Protein AF-A0A0D2ZZS5-F1 (afdb_monomer_lite)

Organism: NCBI:txid109376

Structure (mmCIF, N/CA/C/O backbone):
data_AF-A0A0D2ZZS5-F1
#
_entry.id   AF-A0A0D2ZZS5-F1
#
loop_
_atom_site.group_PDB
_atom_site.id
_atom_site.type_symbol
_atom_site.label_atom_id
_atom_site.label_alt_id
_atom_site.label_comp_id
_atom_site.label_asym_id
_atom_site.label_entity_id
_atom_site.label_seq_id
_atom_site.pdbx_PDB_ins_code
_atom_site.Cartn_x
_atom_site.Cartn_y
_atom_site.Cartn_z
_atom_site.occupancy
_atom_site.B_iso_or_equiv
_atom_site.auth_seq_id
_atom_site.auth_comp_id
_atom_site.auth_asym_id
_atom_site.auth_atom_id
_atom_site.pdbx_PDB_model_num
ATOM 1 N N . MET A 1 1 ? 4.260 17.270 10.999 1.00 40.38 1 MET A N 1
ATOM 2 C CA . MET A 1 1 ? 4.838 17.142 9.644 1.00 40.38 1 MET A CA 1
ATOM 3 C C . MET A 1 1 ? 4.713 15.679 9.257 1.00 40.38 1 MET A C 1
ATOM 5 O O . MET A 1 1 ? 5.083 14.849 10.075 1.00 40.38 1 MET A O 1
ATOM 9 N N . LEU A 1 2 ? 4.097 15.348 8.118 1.00 49.09 2 LEU A N 1
ATOM 10 C CA . LEU A 1 2 ? 4.066 13.963 7.634 1.00 49.09 2 LEU A CA 1
ATOM 11 C C . LEU A 1 2 ? 5.469 13.638 7.122 1.00 49.09 2 LEU A C 1
ATOM 13 O O . LEU A 1 2 ? 5.956 14.306 6.212 1.00 49.09 2 LEU A O 1
ATOM 17 N N . GLU A 1 3 ? 6.137 12.680 7.750 1.00 61.25 3 GLU A N 1
ATOM 18 C CA . GLU A 1 3 ? 7.450 12.220 7.317 1.00 61.25 3 GLU A CA 1
ATOM 19 C C . GLU A 1 3 ? 7.285 11.435 6.003 1.00 61.25 3 GLU A C 1
ATOM 21 O O . GLU A 1 3 ? 6.815 10.298 5.983 1.00 61.25 3 GLU A O 1
ATOM 26 N N . THR A 1 4 ? 7.600 12.079 4.875 1.00 58.97 4 THR A N 1
ATOM 27 C CA . THR A 1 4 ? 7.358 11.546 3.521 1.00 58.97 4 THR A CA 1
ATOM 28 C C . THR A 1 4 ? 8.312 10.415 3.126 1.00 58.97 4 THR A C 1
ATOM 30 O O . THR A 1 4 ? 8.102 9.773 2.100 1.00 58.97 4 THR A O 1
ATOM 33 N N . SER A 1 5 ? 9.340 10.140 3.933 1.00 65.25 5 SER A N 1
ATOM 34 C CA . SER A 1 5 ? 10.304 9.050 3.736 1.00 65.25 5 SER A CA 1
ATOM 35 C C . SER A 1 5 ? 9.787 7.678 4.171 1.00 65.25 5 SER A C 1
ATOM 37 O O . SER A 1 5 ? 10.343 6.676 3.731 1.00 65.25 5 SER A O 1
ATOM 39 N N . LEU A 1 6 ? 8.739 7.602 5.000 1.00 73.06 6 LEU A N 1
ATOM 40 C CA . LEU A 1 6 ? 8.299 6.333 5.597 1.00 73.06 6 LEU A CA 1
ATOM 41 C C . LEU A 1 6 ? 7.520 5.425 4.636 1.00 73.06 6 LEU A C 1
ATOM 43 O O . LEU A 1 6 ? 7.334 4.250 4.940 1.00 73.06 6 LEU A O 1
ATOM 47 N N . ASN A 1 7 ? 7.046 5.954 3.498 1.00 83.31 7 ASN A N 1
ATOM 48 C CA . ASN A 1 7 ? 6.164 5.242 2.558 1.00 83.31 7 ASN A CA 1
ATOM 49 C C . ASN A 1 7 ? 4.988 4.535 3.262 1.00 83.31 7 ASN A C 1
ATOM 51 O O . ASN A 1 7 ? 4.583 3.435 2.885 1.00 83.31 7 ASN A O 1
ATOM 55 N N . GLU A 1 8 ? 4.459 5.155 4.318 1.00 88.44 8 GLU A N 1
ATOM 56 C CA . GLU A 1 8 ? 3.428 4.559 5.158 1.00 88.44 8 GLU A CA 1
ATOM 57 C C . GLU A 1 8 ? 2.041 4.728 4.527 1.00 88.44 8 GLU A C 1
ATOM 59 O O . GLU A 1 8 ? 1.605 5.842 4.229 1.00 88.44 8 GLU A O 1
ATOM 64 N N . LEU A 1 9 ? 1.326 3.615 4.364 1.00 88.75 9 LEU A N 1
ATOM 65 C CA . LEU A 1 9 ? -0.085 3.603 4.017 1.00 88.75 9 LEU A CA 1
ATOM 66 C C . LEU A 1 9 ? -0.917 3.790 5.281 1.00 88.75 9 LEU A C 1
ATOM 68 O O . LEU A 1 9 ? -0.768 3.050 6.257 1.00 88.75 9 LEU A O 1
ATOM 72 N N . ARG A 1 10 ? -1.845 4.744 5.239 1.00 89.94 10 ARG A N 1
ATOM 73 C CA . ARG A 1 10 ? -2.849 4.932 6.285 1.00 89.94 10 ARG A CA 1
ATOM 74 C C . ARG A 1 10 ? -4.248 4.920 5.697 1.00 89.94 10 ARG A C 1
ATOM 76 O O . ARG A 1 10 ? -4.461 5.408 4.590 1.00 89.94 10 ARG A O 1
ATOM 83 N N . VAL A 1 11 ? -5.195 4.415 6.477 1.00 89.31 11 VAL A N 1
ATOM 84 C CA . VAL A 1 11 ? -6.629 4.530 6.212 1.00 89.31 11 VAL A CA 1
ATOM 85 C C . VAL A 1 11 ? -7.249 5.496 7.212 1.00 89.31 11 VAL A C 1
ATOM 87 O O . VAL A 1 11 ? -6.883 5.503 8.389 1.00 89.31 11 VAL A O 1
ATOM 90 N N . TYR A 1 12 ? -8.164 6.333 6.736 1.00 90.19 12 TYR A N 1
ATOM 91 C CA . TYR A 1 12 ? -8.945 7.223 7.581 1.00 90.19 12 TYR A CA 1
ATOM 92 C C . TYR A 1 12 ? -10.307 6.600 7.870 1.00 90.19 12 TYR A C 1
ATOM 94 O O . TYR A 1 12 ? -11.043 6.249 6.950 1.00 90.19 12 TYR A O 1
ATOM 102 N N . ASP A 1 13 ? -10.629 6.472 9.151 1.00 89.94 13 ASP A N 1
ATOM 103 C CA . ASP A 1 13 ? -11.912 5.980 9.633 1.00 89.94 13 ASP A CA 1
ATOM 104 C C . ASP A 1 13 ? -12.791 7.181 10.001 1.00 89.94 13 ASP A C 1
ATOM 106 O O . ASP A 1 13 ? 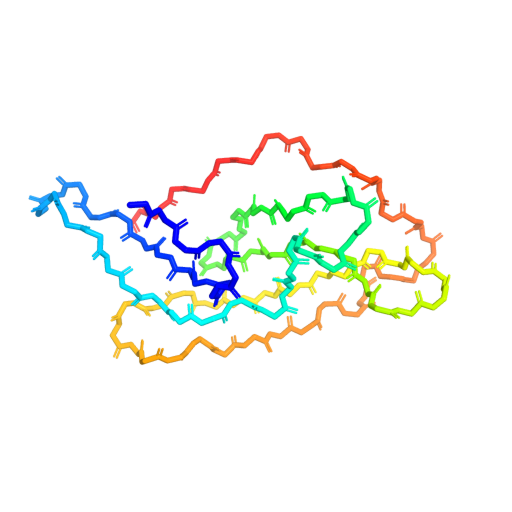-12.560 7.847 11.012 1.00 89.94 13 ASP A O 1
ATOM 110 N N . ILE A 1 14 ? -13.790 7.476 9.162 1.00 90.69 14 ILE A N 1
ATOM 111 C CA . ILE A 1 14 ? -14.666 8.648 9.327 1.00 90.69 14 ILE A CA 1
ATOM 112 C C . ILE A 1 14 ? -15.560 8.555 10.571 1.00 90.69 14 ILE A C 1
ATOM 114 O O . ILE A 1 14 ? -15.921 9.582 11.139 1.00 90.69 14 ILE A O 1
ATOM 118 N N . ASN A 1 15 ? -15.887 7.341 11.022 1.00 92.50 15 ASN A N 1
ATOM 119 C CA . ASN A 1 15 ? -16.773 7.137 12.169 1.00 92.50 15 ASN A CA 1
ATOM 120 C C . ASN A 1 15 ? -16.055 7.442 13.482 1.00 92.50 15 ASN A C 1
ATOM 122 O O . ASN A 1 15 ? -16.664 7.934 14.429 1.00 92.50 15 ASN A O 1
ATOM 126 N N . THR A 1 16 ? -14.756 7.147 13.536 1.00 94.06 16 THR A N 1
ATOM 127 C CA . THR A 1 16 ? -13.926 7.401 14.720 1.00 94.06 16 THR A CA 1
ATOM 128 C C . THR A 1 16 ? -13.059 8.653 14.596 1.00 94.06 16 THR A C 1
ATOM 130 O O . THR A 1 16 ? -12.509 9.101 15.597 1.00 94.06 16 THR A O 1
ATOM 133 N N . ASN A 1 17 ? -12.970 9.253 13.402 1.00 93.38 17 ASN A N 1
ATOM 134 C CA . ASN A 1 17 ? -12.099 10.384 13.070 1.00 93.38 17 ASN A CA 1
ATOM 135 C C . ASN A 1 17 ? -10.610 10.096 13.361 1.00 93.38 17 ASN A C 1
ATOM 137 O O . ASN A 1 17 ? -9.870 10.950 13.852 1.00 93.38 17 ASN A O 1
ATOM 141 N N . ILE A 1 18 ? -10.169 8.866 13.082 1.00 92.50 18 ILE A N 1
ATOM 142 C CA . ILE A 1 18 ? -8.815 8.380 13.383 1.00 92.50 18 ILE A CA 1
ATOM 143 C C . ILE A 1 18 ? -8.136 7.879 12.106 1.00 92.50 18 ILE A C 1
ATOM 145 O O . ILE A 1 18 ? -8.745 7.222 11.264 1.00 92.50 18 ILE A O 1
ATOM 149 N N . TRP A 1 19 ? -6.836 8.153 11.987 1.00 91.06 19 TRP A N 1
ATOM 150 C CA . TRP A 1 19 ? -5.966 7.531 10.992 1.00 91.06 19 TRP A CA 1
ATOM 151 C C . TRP A 1 19 ? -5.344 6.255 11.556 1.00 91.06 19 TRP A C 1
ATOM 153 O O . TRP A 1 19 ? -4.672 6.301 12.586 1.00 91.06 19 TRP A O 1
ATOM 163 N N . LYS A 1 20 ? -5.521 5.132 10.861 1.00 89.50 20 LYS A N 1
ATOM 164 C CA . LYS A 1 20 ? -4.929 3.834 11.207 1.00 89.50 20 LYS A CA 1
ATOM 165 C C . LYS A 1 20 ? -3.817 3.496 10.218 1.00 89.50 20 LYS A C 1
ATOM 167 O O . LYS A 1 20 ? -3.974 3.698 9.013 1.00 89.50 20 LYS A O 1
ATOM 172 N N . LYS A 1 21 ? -2.690 2.999 10.725 1.00 90.69 21 LYS A N 1
ATOM 173 C CA . LYS A 1 21 ? -1.578 2.511 9.901 1.00 90.69 21 LYS A CA 1
ATOM 174 C C . LYS A 1 21 ? -1.958 1.165 9.285 1.00 90.69 21 LYS A C 1
ATOM 176 O O . LYS A 1 21 ? -2.433 0.295 9.999 1.00 90.69 21 LYS A O 1
ATOM 181 N N . LEU A 1 22 ? -1.733 1.016 7.980 1.00 90.06 22 LEU A N 1
ATOM 182 C CA . LEU A 1 22 ? -1.874 -0.252 7.255 1.00 90.06 22 LEU A CA 1
ATOM 183 C C . LEU A 1 22 ? -0.519 -0.903 6.943 1.00 90.06 22 LEU A C 1
ATOM 185 O O . LEU A 1 22 ? -0.479 -2.066 6.568 1.00 90.06 22 LEU A O 1
ATOM 189 N N . GLY A 1 23 ? 0.588 -0.169 7.060 1.00 90.19 23 GLY A N 1
ATOM 190 C CA . GLY A 1 23 ? 1.935 -0.685 6.810 1.00 90.19 23 GLY A CA 1
ATOM 191 C C . GLY A 1 23 ? 2.680 0.148 5.774 1.00 90.19 23 GLY A C 1
ATOM 192 O O . GLY A 1 23 ? 2.354 1.315 5.564 1.00 90.19 23 GLY A O 1
ATOM 193 N N . VAL A 1 24 ? 3.691 -0.440 5.138 1.00 89.75 24 VAL A N 1
ATOM 194 C CA . VAL A 1 24 ? 4.531 0.229 4.131 1.00 89.75 24 VAL A CA 1
ATOM 195 C C . VAL A 1 24 ? 4.114 -0.207 2.725 1.00 89.75 24 VAL A C 1
ATOM 197 O O . VAL A 1 24 ? 3.827 -1.384 2.493 1.00 89.75 24 VAL A O 1
ATOM 200 N N . VAL A 1 25 ? 4.058 0.736 1.780 1.00 89.06 25 VAL A N 1
ATOM 201 C CA . VAL A 1 25 ? 3.804 0.418 0.365 1.00 89.06 25 VAL A CA 1
ATOM 202 C C . VAL A 1 25 ? 5.101 0.046 -0.367 1.00 89.06 25 VAL A C 1
ATOM 204 O O . VAL A 1 25 ? 6.145 0.647 -0.111 1.00 89.06 25 VAL A O 1
ATOM 207 N N . PRO A 1 26 ? 5.059 -0.883 -1.339 1.00 87.69 26 PRO A N 1
ATOM 208 C CA . PRO A 1 26 ? 6.238 -1.351 -2.076 1.00 87.69 26 PRO A CA 1
ATOM 209 C C . PRO A 1 26 ? 6.697 -0.385 -3.186 1.00 87.69 26 PRO A C 1
ATOM 211 O O . PRO A 1 26 ? 7.449 -0.771 -4.077 1.00 87.69 26 PRO A O 1
ATOM 214 N N . VAL A 1 27 ? 6.235 0.869 -3.171 1.00 84.31 27 VAL A N 1
ATOM 215 C CA . VAL A 1 27 ? 6.646 1.918 -4.115 1.00 84.31 27 VAL A CA 1
ATOM 216 C C . VAL A 1 27 ? 6.948 3.197 -3.348 1.00 84.31 27 VAL A C 1
ATOM 218 O O . VAL A 1 27 ? 6.274 3.505 -2.369 1.00 84.31 27 VAL A O 1
ATOM 221 N N . SER A 1 28 ? 7.926 3.980 -3.798 1.00 77.62 28 SER A N 1
ATOM 222 C CA . SER A 1 28 ? 8.288 5.214 -3.106 1.00 77.62 28 SER A CA 1
ATOM 223 C C . SER A 1 28 ? 8.409 6.404 -4.037 1.00 77.62 28 SER A C 1
ATOM 225 O O . SER A 1 28 ? 9.151 6.363 -5.011 1.00 77.62 28 SER A O 1
ATOM 227 N N . ALA A 1 29 ? 7.736 7.497 -3.680 1.00 71.75 29 ALA A N 1
ATOM 228 C CA . ALA A 1 29 ? 7.773 8.751 -4.428 1.00 71.75 29 ALA A CA 1
ATOM 229 C C . ALA A 1 29 ? 9.114 9.507 -4.293 1.00 71.75 29 ALA A C 1
ATOM 231 O O . ALA A 1 29 ? 9.380 10.444 -5.042 1.00 71.75 29 ALA A O 1
ATOM 232 N N . ASN A 1 30 ? 9.967 9.137 -3.328 1.00 68.94 30 ASN A N 1
ATOM 233 C CA . ASN A 1 30 ? 11.249 9.813 -3.092 1.00 68.94 30 ASN A CA 1
ATOM 234 C C . ASN A 1 30 ? 12.363 9.371 -4.062 1.00 68.94 30 ASN A C 1
ATOM 236 O O . ASN A 1 30 ? 13.389 10.036 -4.181 1.00 68.94 30 ASN A O 1
ATOM 240 N N . THR A 1 31 ? 12.162 8.254 -4.757 1.00 65.75 31 THR A N 1
ATOM 241 C CA . THR A 1 31 ? 13.169 7.563 -5.582 1.00 65.75 31 THR A CA 1
ATOM 242 C C . THR A 1 31 ? 12.745 7.468 -7.046 1.00 65.75 31 THR A C 1
ATOM 244 O O . THR A 1 31 ? 13.453 6.907 -7.881 1.00 65.75 31 THR A O 1
ATOM 247 N N . THR A 1 32 ? 11.611 8.074 -7.381 1.00 65.44 32 THR A N 1
ATOM 248 C CA . THR A 1 32 ? 10.937 8.011 -8.680 1.00 65.44 32 THR A CA 1
ATOM 249 C C . THR A 1 32 ? 11.247 9.209 -9.591 1.00 65.44 32 THR A C 1
ATOM 251 O O . THR A 1 32 ? 10.605 9.377 -10.622 1.00 65.44 32 THR A O 1
ATOM 254 N N . PHE A 1 33 ? 12.250 10.044 -9.273 1.00 67.81 33 PHE A N 1
ATOM 255 C CA . PHE A 1 33 ? 12.714 11.165 -10.122 1.00 67.81 33 PHE A CA 1
ATOM 256 C C . PHE A 1 33 ? 11.580 12.077 -10.646 1.00 67.81 33 PHE A C 1
ATOM 258 O O . PHE A 1 33 ? 11.564 12.453 -11.817 1.00 67.81 33 PHE A O 1
ATOM 265 N N . GLY A 1 34 ? 10.610 12.407 -9.791 1.00 65.94 34 GLY A N 1
ATOM 266 C CA . GLY A 1 34 ? 9.469 13.260 -10.148 1.00 65.94 34 GLY A CA 1
ATOM 267 C C . GLY A 1 34 ? 8.221 12.509 -10.623 1.00 65.94 34 GLY A C 1
ATOM 268 O O . GLY A 1 34 ? 7.180 13.136 -10.797 1.00 65.94 34 GLY A O 1
ATOM 269 N N . TRP A 1 35 ? 8.275 11.183 -10.775 1.00 72.06 35 TRP A N 1
ATOM 270 C CA . TRP A 1 35 ? 7.064 10.372 -10.912 1.00 72.06 35 TRP A CA 1
ATOM 271 C C . TRP A 1 35 ? 6.363 10.212 -9.559 1.00 72.06 35 TRP A C 1
ATOM 273 O O . TRP A 1 35 ? 7.001 9.950 -8.542 1.00 72.06 35 TRP A O 1
ATOM 283 N N . GLY A 1 36 ? 5.042 10.373 -9.536 1.00 76.25 36 GLY A N 1
ATOM 284 C CA . GLY A 1 36 ? 4.237 10.188 -8.329 1.00 76.25 36 GLY A CA 1
ATOM 285 C C . GLY A 1 36 ? 3.878 8.724 -8.062 1.00 76.25 36 GLY A C 1
ATOM 286 O O . GLY A 1 36 ? 4.014 7.861 -8.929 1.00 76.25 36 GLY A O 1
ATOM 287 N N . THR A 1 37 ? 3.357 8.471 -6.864 1.00 81.50 37 THR A N 1
ATOM 288 C CA . THR A 1 37 ? 2.631 7.239 -6.534 1.00 81.50 37 THR A CA 1
ATOM 289 C C . THR A 1 37 ? 1.141 7.483 -6.724 1.00 81.50 37 THR A C 1
ATOM 291 O O . THR A 1 37 ? 0.629 8.529 -6.323 1.00 81.50 37 THR A O 1
ATOM 294 N N . ALA A 1 38 ? 0.432 6.514 -7.295 1.00 84.81 38 ALA A N 1
ATOM 295 C CA . ALA A 1 38 ? -1.010 6.587 -7.473 1.00 84.81 38 ALA A CA 1
ATOM 296 C C . ALA A 1 38 ? -1.720 5.373 -6.866 1.00 84.81 38 ALA A C 1
ATOM 298 O O . ALA A 1 38 ? -1.192 4.261 -6.845 1.00 84.81 38 ALA A O 1
ATOM 299 N N . PHE A 1 39 ? -2.945 5.608 -6.398 1.00 87.19 39 PHE A N 1
ATOM 300 C CA . PHE A 1 39 ? -3.809 4.610 -5.774 1.00 87.19 39 PHE A CA 1
ATOM 301 C C . PHE A 1 39 ? -5.097 4.453 -6.581 1.00 87.19 39 PHE A C 1
ATOM 303 O O . PHE A 1 39 ? -5.649 5.443 -7.070 1.00 87.19 39 PHE A O 1
ATOM 310 N N . LYS A 1 40 ? -5.597 3.221 -6.699 1.00 86.44 40 LYS A N 1
ATOM 311 C CA . LYS A 1 40 ? -6.884 2.923 -7.343 1.00 86.44 40 LYS A CA 1
ATOM 312 C C . LYS A 1 40 ? -7.562 1.730 -6.675 1.00 86.44 40 LYS A C 1
ATOM 314 O O . LYS A 1 40 ? -6.896 0.759 -6.341 1.00 86.44 40 LYS A O 1
ATOM 319 N N . SER A 1 41 ? -8.883 1.768 -6.524 1.00 87.56 41 SER A N 1
ATOM 320 C CA . SER A 1 41 ? -9.659 0.616 -6.055 1.00 87.56 41 SER A CA 1
ATOM 321 C C . SER A 1 41 ? -10.004 -0.346 -7.201 1.00 87.56 41 SER A C 1
ATOM 323 O O . SER A 1 41 ? -10.216 0.052 -8.357 1.00 87.56 41 SER A O 1
ATOM 325 N N . MET A 1 42 ? -10.055 -1.635 -6.871 1.00 86.06 42 MET A N 1
ATOM 326 C CA . MET A 1 42 ? -10.515 -2.715 -7.741 1.00 86.06 42 MET 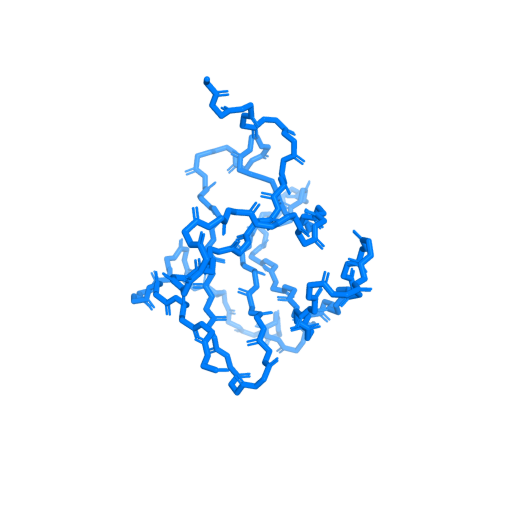A CA 1
ATOM 327 C C . MET A 1 42 ? -11.223 -3.771 -6.885 1.00 86.06 42 MET A C 1
ATOM 329 O O . MET A 1 42 ? -10.587 -4.682 -6.364 1.00 86.06 42 MET A O 1
ATOM 333 N N . GLY A 1 43 ? -12.542 -3.643 -6.722 1.00 87.88 43 GLY A N 1
ATOM 334 C CA . GLY A 1 43 ? -13.299 -4.511 -5.816 1.00 87.88 43 GLY A CA 1
ATOM 335 C C . GLY A 1 43 ? -12.815 -4.367 -4.371 1.00 87.88 43 GLY A C 1
ATOM 336 O O . GLY A 1 43 ? -12.733 -3.253 -3.862 1.00 87.88 43 GLY A O 1
ATOM 337 N N . ASP A 1 44 ? -12.451 -5.487 -3.749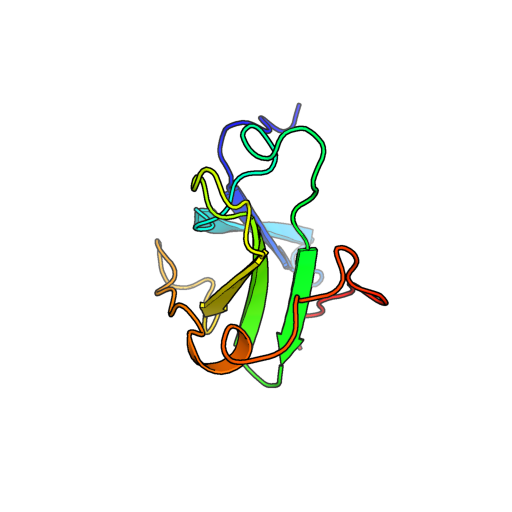 1.00 89.88 44 ASP A N 1
ATOM 338 C CA . ASP A 1 44 ? -11.879 -5.581 -2.397 1.00 89.88 44 ASP A CA 1
ATOM 339 C C . ASP A 1 44 ? -10.360 -5.315 -2.348 1.00 89.88 44 ASP A C 1
ATOM 341 O O . ASP A 1 44 ? -9.722 -5.502 -1.311 1.00 89.88 44 ASP A O 1
ATOM 345 N N . ARG A 1 45 ? -9.755 -4.914 -3.474 1.00 90.75 45 ARG A N 1
ATOM 346 C CA . ARG A 1 45 ? -8.311 -4.695 -3.600 1.00 90.75 45 ARG A CA 1
ATOM 347 C C . ARG A 1 45 ? -7.951 -3.231 -3.792 1.00 90.75 45 ARG A C 1
ATOM 349 O O . ARG A 1 45 ? -8.622 -2.473 -4.498 1.00 90.75 45 ARG A O 1
ATOM 356 N N . LEU A 1 46 ? -6.805 -2.874 -3.223 1.00 91.44 46 LEU A N 1
ATOM 357 C CA . LEU A 1 46 ? -6.098 -1.630 -3.476 1.00 91.44 46 LEU A CA 1
AT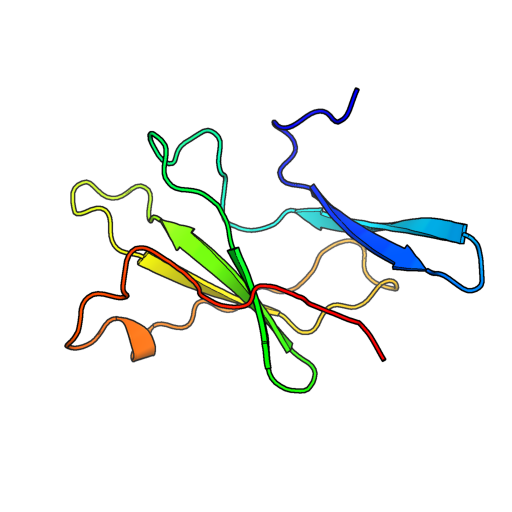OM 358 C C . LEU A 1 46 ? -4.987 -1.883 -4.490 1.00 91.44 46 LEU A C 1
ATOM 360 O O . LEU A 1 46 ? -4.136 -2.744 -4.279 1.00 91.44 46 LEU A O 1
ATOM 364 N N . LEU A 1 47 ? -4.980 -1.104 -5.565 1.00 90.50 47 LEU A N 1
ATOM 365 C CA . LEU A 1 47 ? -3.871 -1.024 -6.502 1.00 90.50 47 LEU A CA 1
ATOM 366 C C . LEU A 1 47 ? -2.978 0.153 -6.133 1.00 90.50 47 LEU A C 1
ATOM 368 O O . LEU A 1 47 ? -3.460 1.270 -5.928 1.00 90.50 47 LEU A O 1
ATOM 372 N N . VAL A 1 48 ? -1.678 -0.106 -6.108 1.00 89.31 48 VAL A N 1
ATOM 373 C CA . VAL A 1 48 ? -0.631 0.887 -5.911 1.00 89.31 48 VAL A CA 1
ATOM 374 C C . VAL A 1 48 ? 0.260 0.878 -7.135 1.00 89.31 48 VAL A C 1
ATOM 376 O O . VAL A 1 48 ? 0.832 -0.151 -7.493 1.00 89.31 48 VAL A O 1
ATOM 379 N N . VAL A 1 49 ? 0.365 2.033 -7.779 1.00 85.81 49 VAL A N 1
ATOM 380 C CA . VAL A 1 49 ? 1.134 2.201 -9.007 1.00 85.81 49 VAL A CA 1
ATOM 381 C C . VAL A 1 49 ? 2.279 3.160 -8.757 1.00 85.81 49 VAL A C 1
ATOM 383 O O . VAL A 1 49 ? 2.092 4.244 -8.205 1.00 85.81 49 VAL A O 1
ATOM 386 N N . GLY A 1 50 ? 3.463 2.741 -9.179 1.00 84.25 50 GLY A N 1
ATOM 387 C CA . GLY A 1 50 ? 4.684 3.529 -9.113 1.00 84.25 50 GLY A CA 1
ATOM 388 C C . GLY A 1 50 ? 5.622 3.153 -10.251 1.00 84.25 50 GLY A C 1
ATOM 389 O O . GLY A 1 50 ? 5.193 2.624 -11.277 1.00 84.25 50 GLY A O 1
ATOM 390 N N . THR A 1 51 ? 6.917 3.395 -10.065 1.00 80.31 51 THR A N 1
ATOM 391 C CA . THR A 1 51 ? 7.941 3.069 -11.067 1.00 80.31 51 THR A CA 1
ATOM 392 C C . THR A 1 51 ? 8.948 2.082 -10.508 1.00 80.31 51 THR A C 1
ATOM 394 O O . THR A 1 51 ? 9.371 2.220 -9.363 1.00 80.31 51 THR A O 1
ATOM 397 N N . SER A 1 52 ? 9.402 1.141 -11.333 1.00 75.56 52 SER A N 1
ATOM 398 C CA . SER A 1 52 ? 10.552 0.300 -11.003 1.00 75.56 52 SER A CA 1
ATOM 399 C C . SER A 1 52 ? 11.815 1.139 -10.817 1.00 75.56 52 SER A C 1
ATOM 401 O O . SER A 1 52 ? 12.047 2.093 -11.558 1.00 75.56 52 SER A O 1
ATOM 403 N N . HIS A 1 53 ? 12.695 0.690 -9.925 1.00 70.50 53 HIS A N 1
ATOM 404 C CA . HIS A 1 53 ? 14.057 1.214 -9.787 1.00 70.50 53 HIS A CA 1
ATOM 405 C C . HIS A 1 53 ? 14.991 0.808 -10.949 1.00 70.50 53 HIS A C 1
ATOM 407 O O . HIS A 1 53 ? 16.204 0.984 -10.862 1.00 70.50 53 HIS A O 1
ATOM 413 N N . SER A 1 54 ? 14.459 0.229 -12.032 1.00 68.19 54 SER A N 1
ATOM 414 C CA . SER A 1 54 ? 15.261 -0.222 -13.171 1.00 68.19 54 SER A CA 1
ATOM 415 C C . SER A 1 54 ? 15.632 0.935 -14.101 1.00 68.19 54 SER A C 1
ATOM 417 O O . SER A 1 54 ? 14.899 1.918 -14.224 1.00 68.19 54 SER A O 1
ATOM 419 N N . TRP A 1 55 ? 16.742 0.783 -14.831 1.00 61.78 55 TRP A N 1
ATOM 420 C CA . TRP A 1 55 ? 17.196 1.754 -15.836 1.00 61.78 55 TRP A CA 1
ATOM 421 C C . TRP A 1 55 ? 16.120 2.078 -16.885 1.00 61.78 55 TRP A C 1
ATOM 423 O O . TRP A 1 55 ? 16.020 3.205 -17.361 1.00 61.78 55 TRP A O 1
ATOM 433 N N . HIS A 1 56 ? 15.274 1.094 -17.202 1.00 65.75 56 HIS A N 1
ATOM 434 C CA . HIS A 1 56 ? 14.203 1.209 -18.190 1.00 65.75 56 HIS A CA 1
ATOM 435 C C . HIS A 1 56 ? 12.895 1.789 -17.632 1.00 65.75 56 HIS A C 1
ATOM 437 O O . HIS A 1 56 ? 11.922 1.846 -18.375 1.00 65.75 56 HIS A O 1
ATOM 443 N N . ARG A 1 57 ? 12.859 2.196 -16.350 1.00 70.94 57 ARG A N 1
ATOM 444 C CA . ARG A 1 57 ? 11.783 2.982 -15.710 1.00 70.94 57 ARG A CA 1
ATOM 445 C C . ARG A 1 57 ? 10.372 2.550 -16.119 1.00 70.94 57 ARG A C 1
ATOM 447 O O . ARG A 1 57 ? 9.571 3.339 -16.606 1.00 70.94 57 ARG A O 1
ATOM 454 N N . LYS A 1 58 ? 10.070 1.272 -15.906 1.00 75.81 58 LYS A N 1
ATOM 455 C CA . LYS A 1 58 ? 8.742 0.718 -16.182 1.00 75.81 58 LYS A CA 1
ATOM 456 C C . LYS A 1 58 ? 7.793 1.034 -15.038 1.00 75.81 58 LYS A C 1
ATOM 458 O O . LYS A 1 58 ? 8.197 0.968 -13.874 1.00 75.81 58 LYS A O 1
ATOM 463 N N . ALA A 1 59 ? 6.543 1.342 -15.362 1.00 79.38 59 ALA A N 1
ATOM 464 C CA . ALA A 1 59 ? 5.499 1.392 -14.354 1.00 79.38 59 ALA A CA 1
ATOM 465 C C . ALA A 1 59 ? 5.310 -0.004 -13.744 1.00 79.38 59 ALA A C 1
ATOM 467 O O . ALA A 1 59 ? 5.334 -1.011 -14.454 1.00 79.38 59 ALA A O 1
ATOM 468 N N . ILE A 1 60 ? 5.140 -0.043 -12.429 1.00 83.38 60 ILE A N 1
ATOM 469 C CA . ILE A 1 60 ? 4.889 -1.262 -11.662 1.00 83.38 60 ILE A CA 1
ATOM 470 C C . ILE A 1 60 ? 3.583 -1.101 -10.907 1.00 83.38 60 ILE A C 1
ATOM 472 O O . ILE A 1 60 ? 3.276 -0.018 -10.403 1.00 83.38 60 ILE A O 1
ATOM 476 N N . VAL A 1 61 ? 2.817 -2.183 -10.846 1.00 87.62 61 VAL A N 1
ATOM 477 C CA . VAL A 1 61 ? 1.528 -2.217 -10.164 1.00 87.62 61 VAL A CA 1
ATOM 478 C C . VAL A 1 61 ? 1.578 -3.314 -9.120 1.00 87.62 61 VAL A C 1
ATOM 480 O O . VAL A 1 61 ? 1.786 -4.480 -9.449 1.00 87.62 61 VAL A O 1
ATOM 483 N N . TYR A 1 62 ? 1.349 -2.936 -7.872 1.00 91.31 62 TYR A N 1
ATOM 484 C CA . TYR A 1 62 ? 1.103 -3.868 -6.785 1.00 91.31 62 TYR A CA 1
ATOM 485 C C . TYR A 1 62 ? 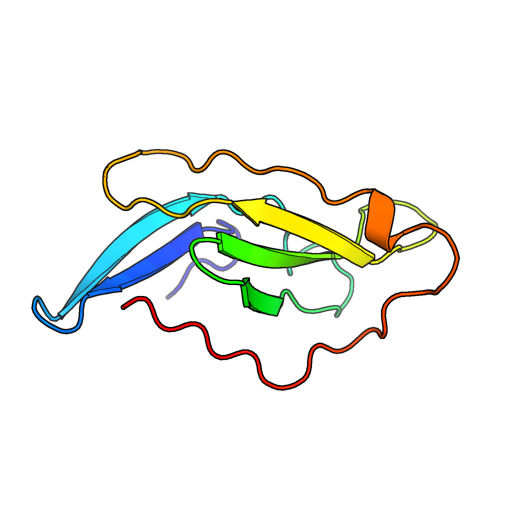-0.373 -3.862 -6.426 1.00 91.31 62 TYR A C 1
ATOM 487 O O . TYR A 1 62 ? -1.045 -2.835 -6.528 1.00 91.31 62 TYR A O 1
ATOM 495 N N . SER A 1 63 ? -0.873 -5.007 -5.982 1.00 92.25 63 SER A N 1
ATOM 496 C CA . SER A 1 63 ? -2.204 -5.133 -5.408 1.00 92.25 63 SER A CA 1
ATOM 497 C C . SER A 1 63 ? -2.130 -5.720 -4.008 1.00 92.25 63 SER A C 1
ATOM 499 O O . SER A 1 63 ? -1.299 -6.587 -3.745 1.00 92.25 63 SER A O 1
ATOM 501 N N . CYS A 1 64 ? -3.004 -5.272 -3.119 1.00 93.81 64 CYS A N 1
ATOM 502 C CA . CYS A 1 64 ? -3.236 -5.930 -1.840 1.00 93.81 64 CYS A CA 1
ATOM 503 C C . CYS A 1 64 ? -4.730 -5.951 -1.526 1.00 93.81 64 CYS A C 1
ATOM 505 O O . CYS A 1 64 ? -5.508 -5.183 -2.098 1.00 93.81 64 CYS A O 1
ATOM 507 N N . ARG A 1 65 ? -5.122 -6.835 -0.609 1.00 93.31 65 ARG A N 1
ATOM 508 C CA . ARG A 1 65 ? -6.393 -6.737 0.110 1.00 93.31 65 ARG A CA 1
ATOM 509 C C . ARG A 1 65 ? -6.120 -6.009 1.423 1.00 93.31 65 ARG A C 1
ATOM 511 O O . ARG A 1 65 ? -5.630 -6.653 2.347 1.00 93.31 65 ARG A O 1
ATOM 518 N N . PRO A 1 66 ? -6.339 -4.688 1.481 1.00 91.81 66 PRO A N 1
ATOM 519 C CA . PRO A 1 66 ? -6.044 -3.912 2.675 1.00 91.81 66 PRO A CA 1
ATOM 520 C C . PRO A 1 66 ? -6.855 -4.410 3.877 1.00 91.81 66 PRO A C 1
ATOM 522 O O . PRO A 1 66 ? -8.061 -4.610 3.771 1.00 91.81 66 PRO A O 1
ATOM 525 N N . SER A 1 67 ? -6.201 -4.571 5.024 1.00 90.56 67 SER A N 1
ATOM 526 C CA . SER A 1 67 ? -6.852 -4.878 6.299 1.00 90.56 67 SER A CA 1
ATOM 527 C C . SER A 1 67 ? -6.244 -4.039 7.428 1.00 90.56 67 SER A C 1
ATOM 529 O O . SER A 1 67 ? -5.019 -4.014 7.558 1.00 90.56 67 SER A O 1
ATOM 531 N N . PRO A 1 68 ? -7.059 -3.350 8.250 1.00 85.88 68 PRO A N 1
ATOM 532 C CA . PRO A 1 68 ? -6.572 -2.612 9.414 1.00 85.88 68 PRO A CA 1
ATOM 533 C C . PRO A 1 68 ? -6.165 -3.520 10.582 1.00 85.88 68 PRO A C 1
ATOM 535 O O . PRO A 1 68 ? -5.568 -3.030 11.536 1.00 85.88 68 PRO A O 1
ATOM 538 N N . ASP A 1 69 ? -6.483 -4.815 10.511 1.00 88.88 69 ASP A N 1
ATOM 539 C CA . ASP A 1 69 ? -6.255 -5.782 11.590 1.00 88.88 69 ASP A CA 1
ATOM 540 C C . ASP A 1 69 ? -4.900 -6.502 11.472 1.00 88.88 69 ASP A C 1
ATOM 542 O O . ASP A 1 69 ? -4.586 -7.379 12.277 1.00 88.88 69 ASP A O 1
ATOM 546 N N . VAL A 1 70 ? -4.094 -6.155 10.464 1.00 89.69 70 VAL A N 1
ATOM 547 C CA . VAL A 1 70 ? -2.750 -6.708 10.242 1.00 89.69 70 VAL A CA 1
ATOM 548 C C . VAL A 1 70 ? -1.702 -5.599 10.284 1.00 89.69 70 VAL A C 1
ATOM 550 O O . VAL A 1 70 ? -1.951 -4.476 9.850 1.00 89.69 70 VAL A O 1
ATOM 553 N N . GLU A 1 71 ? -0.512 -5.919 10.795 1.00 85.06 71 GLU A N 1
ATOM 554 C CA . GLU A 1 71 ? 0.603 -4.965 10.884 1.00 85.06 71 GLU A CA 1
ATOM 555 C C . GLU A 1 71 ? 1.182 -4.618 9.502 1.00 85.06 71 GLU A C 1
ATOM 557 O O . GLU A 1 71 ? 1.533 -3.465 9.235 1.00 85.06 71 GLU A O 1
ATOM 562 N N . GLU A 1 72 ? 1.229 -5.606 8.605 1.00 88.00 72 GLU A N 1
ATOM 563 C CA . GLU A 1 72 ? 1.749 -5.470 7.248 1.00 88.00 72 GLU A CA 1
ATOM 564 C C . GLU A 1 72 ? 0.776 -6.053 6.220 1.00 88.00 72 GLU A C 1
ATOM 566 O O . GLU A 1 72 ? 0.199 -7.126 6.410 1.00 88.00 72 GLU A O 1
ATOM 571 N N . GLN A 1 73 ? 0.611 -5.351 5.096 1.00 92.56 73 GLN A N 1
ATOM 572 C CA . GLN A 1 73 ? -0.182 -5.845 3.973 1.00 92.56 73 GLN A CA 1
ATOM 573 C C . GLN A 1 73 ? 0.641 -6.803 3.113 1.00 92.56 73 GLN A C 1
ATOM 575 O O . GLN A 1 73 ? 1.802 -6.538 2.800 1.00 92.56 73 GLN A O 1
ATOM 580 N N . HIS A 1 74 ? 0.005 -7.869 2.634 1.00 93.81 74 HIS A N 1
ATOM 581 C CA . HIS A 1 74 ? 0.603 -8.729 1.621 1.00 93.81 74 HIS A CA 1
ATOM 582 C C . HIS A 1 74 ? 0.421 -8.117 0.225 1.00 93.81 74 HIS A C 1
ATOM 584 O O . HIS A 1 74 ? -0.705 -7.971 -0.260 1.00 93.81 74 HIS A O 1
ATOM 590 N N . TRP A 1 75 ? 1.534 -7.768 -0.421 1.00 93.44 75 TRP A N 1
ATOM 591 C CA . TRP A 1 75 ? 1.554 -7.138 -1.739 1.00 93.44 75 TRP A CA 1
ATOM 592 C C . TRP A 1 75 ? 1.874 -8.141 -2.849 1.00 93.44 75 TRP A C 1
ATOM 594 O O . TRP A 1 75 ? 2.878 -8.845 -2.807 1.00 93.44 75 TRP A O 1
ATOM 604 N N . GLU A 1 76 ? 1.048 -8.148 -3.890 1.00 93.31 76 GLU A N 1
ATOM 605 C CA . GLU A 1 76 ? 1.209 -8.975 -5.085 1.00 93.31 76 GLU A CA 1
ATOM 606 C C . GLU A 1 76 ? 1.536 -8.084 -6.288 1.00 93.31 76 GLU A C 1
ATOM 608 O O . GLU A 1 76 ? 0.753 -7.199 -6.638 1.00 93.31 76 GLU A O 1
ATOM 613 N N . GLU A 1 77 ? 2.677 -8.309 -6.940 1.00 90.00 77 GLU A N 1
ATOM 614 C CA . GLU A 1 77 ? 3.036 -7.602 -8.175 1.00 90.00 77 GLU A CA 1
ATOM 615 C C . GLU A 1 77 ? 2.217 -8.128 -9.366 1.00 90.00 77 GLU A C 1
ATOM 617 O O . GLU A 1 77 ? 2.240 -9.320 -9.689 1.00 90.00 77 GLU A O 1
ATOM 622 N N . LEU A 1 78 ? 1.528 -7.233 -10.072 1.00 86.81 78 LEU A N 1
ATOM 623 C CA . LEU A 1 78 ? 0.729 -7.566 -11.249 1.00 86.81 78 LEU A CA 1
ATOM 624 C C . LEU A 1 78 ? 1.588 -7.545 -12.522 1.00 86.81 78 LEU A C 1
ATOM 626 O O . LEU A 1 78 ? 1.644 -6.555 -13.248 1.00 86.81 78 LEU A O 1
ATOM 630 N N . LYS A 1 79 ? 2.229 -8.677 -12.830 1.00 74.62 79 LYS A N 1
ATOM 631 C CA . LYS A 1 79 ? 3.150 -8.818 -13.980 1.00 74.62 79 LYS A CA 1
ATOM 632 C C . LYS A 1 79 ? 2.471 -8.764 -15.356 1.00 74.62 79 LYS A C 1
ATOM 634 O O . LYS A 1 79 ? 3.094 -8.345 -16.328 1.00 74.62 79 LYS A O 1
ATOM 639 N N . TYR A 1 80 ? 1.200 -9.165 -15.448 1.00 60.47 80 TYR A N 1
ATOM 640 C CA . TYR A 1 80 ? 0.467 -9.268 -16.722 1.00 60.47 80 TYR A CA 1
ATOM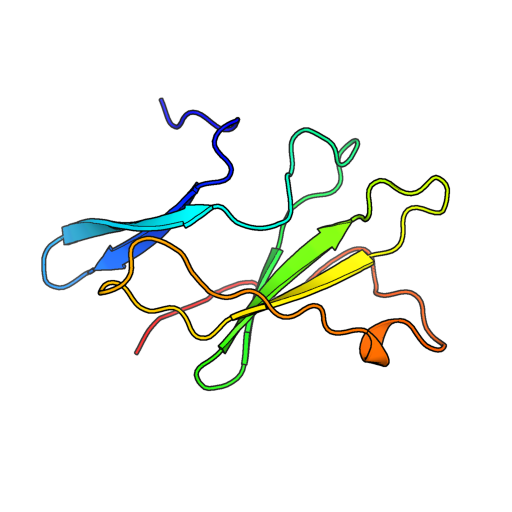 641 C C . TYR A 1 80 ? 0.156 -7.921 -17.374 1.00 60.47 80 TYR A C 1
ATOM 643 O O . TYR A 1 80 ? -0.059 -7.856 -18.579 1.00 60.47 80 TYR A O 1
ATOM 651 N N . TRP A 1 81 ? 0.163 -6.834 -16.604 1.00 56.53 81 TRP A N 1
ATOM 652 C CA . TRP A 1 81 ? -0.071 -5.507 -17.162 1.00 56.53 81 TRP A CA 1
ATOM 653 C C . TRP A 1 81 ? 1.165 -4.962 -17.916 1.00 56.53 81 TRP A C 1
ATOM 655 O O . TRP A 1 81 ? 1.069 -4.021 -18.697 1.00 56.53 81 TRP A O 1
ATOM 665 N N . CYS A 1 82 ? 2.333 -5.590 -17.737 1.00 53.69 82 CYS A N 1
ATOM 666 C CA . CYS A 1 82 ? 3.608 -5.148 -18.307 1.00 53.69 82 CYS A CA 1
ATOM 667 C C . CYS A 1 82 ? 3.959 -5.799 -19.660 1.00 53.69 82 CYS A C 1
ATOM 669 O O . CYS A 1 82 ? 5.029 -5.526 -20.210 1.00 53.69 82 CYS A O 1
ATOM 671 N N . THR A 1 83 ? 3.103 -6.669 -20.204 1.00 49.41 83 THR A N 1
ATOM 672 C CA . THR A 1 83 ? 3.323 -7.330 -21.499 1.00 49.41 83 THR A CA 1
ATOM 673 C C . THR A 1 83 ? 2.567 -6.615 -22.617 1.00 49.41 83 THR A C 1
ATOM 675 O O . THR A 1 83 ? 1.420 -6.941 -22.900 1.00 49.41 83 THR A O 1
ATOM 678 N N . GLY A 1 84 ? 3.222 -5.653 -23.273 1.00 51.34 84 GLY A N 1
ATOM 679 C CA . GLY A 1 84 ? 2.850 -5.209 -24.626 1.00 51.34 84 GLY A CA 1
ATOM 680 C C . GLY A 1 84 ? 2.451 -3.742 -24.794 1.00 51.34 84 GLY A C 1
ATOM 681 O O . GLY A 1 84 ? 2.554 -3.229 -25.903 1.00 51.34 84 GLY A O 1
ATOM 682 N N . SER A 1 85 ? 2.076 -3.035 -23.728 1.00 54.41 85 SER A N 1
ATOM 683 C CA . SER A 1 85 ? 1.785 -1.596 -23.776 1.00 54.41 85 SER A CA 1
ATOM 684 C C . SER A 1 85 ? 2.382 -0.899 -22.562 1.00 54.41 85 SER A C 1
ATOM 686 O O . SER A 1 85 ? 2.142 -1.327 -21.433 1.00 54.41 85 SER A O 1
ATOM 688 N N . GLU A 1 86 ? 3.155 0.165 -22.780 1.00 59.81 86 GLU A N 1
ATOM 689 C CA . GLU A 1 86 ? 3.591 1.033 -21.688 1.00 59.81 86 GLU A CA 1
ATOM 690 C C . GLU A 1 86 ? 2.353 1.578 -20.971 1.00 59.81 86 GLU A C 1
ATOM 692 O O . GLU A 1 86 ? 1.445 2.137 -21.588 1.00 59.81 86 GLU A O 1
ATOM 697 N N . LEU A 1 87 ? 2.295 1.372 -19.657 1.00 62.97 87 LEU A N 1
ATOM 698 C CA . LEU A 1 87 ? 1.328 2.054 -18.809 1.00 62.97 87 LEU A CA 1
ATOM 699 C C . LEU A 1 87 ? 1.472 3.559 -19.026 1.00 62.97 87 LEU A C 1
ATOM 701 O O . LEU A 1 87 ? 2.599 4.059 -18.942 1.00 62.97 87 LEU A O 1
ATOM 705 N N . PRO A 1 88 ? 0.370 4.292 -19.260 1.00 58.97 88 PRO A N 1
ATOM 706 C CA . PRO A 1 88 ? 0.455 5.735 -19.301 1.00 58.97 88 PRO A CA 1
ATOM 707 C C . PRO A 1 88 ? 1.055 6.236 -17.978 1.00 58.97 88 PRO A C 1
ATOM 709 O O . PRO A 1 88 ? 0.723 5.708 -16.912 1.00 58.97 88 PRO A O 1
ATOM 712 N N . PRO A 1 89 ? 1.916 7.266 -18.017 1.00 58.38 89 PRO A N 1
ATOM 713 C CA . PRO A 1 89 ? 2.597 7.800 -16.837 1.00 58.38 89 PRO A CA 1
ATOM 714 C C . PRO A 1 89 ? 1.651 8.483 -15.833 1.00 58.38 89 PRO A C 1
ATOM 716 O O . PRO A 1 89 ? 2.094 9.068 -14.848 1.00 58.38 89 PRO A O 1
ATOM 719 N N . PHE A 1 90 ? 0.344 8.444 -16.089 1.00 59.56 90 PHE A N 1
ATOM 720 C CA . PHE A 1 90 ? -0.693 9.117 -15.331 1.00 59.56 90 PHE A CA 1
ATOM 721 C C . PHE A 1 90 ? -1.842 8.155 -15.026 1.00 59.56 90 PHE A C 1
ATOM 723 O O . PHE A 1 90 ? -2.317 7.414 -15.887 1.00 59.56 90 PHE A O 1
ATOM 730 N N . ILE A 1 91 ? -2.328 8.213 -13.788 1.00 63.03 91 ILE A N 1
ATOM 731 C CA . ILE A 1 91 ? -3.587 7.583 -13.393 1.00 63.03 91 ILE A CA 1
ATOM 732 C C . ILE A 1 91 ? -4.639 8.674 -13.298 1.00 63.03 91 ILE A C 1
ATOM 734 O O . ILE A 1 91 ? -4.529 9.589 -12.485 1.00 63.03 91 ILE A O 1
ATOM 738 N N . HIS A 1 92 ? -5.670 8.571 -14.128 1.00 58.16 92 HIS A N 1
ATOM 739 C CA . HIS A 1 92 ? -6.848 9.418 -14.013 1.00 58.16 92 HIS A CA 1
ATOM 740 C C . HIS A 1 92 ? -7.769 8.894 -12.901 1.00 58.16 92 HIS A C 1
ATOM 742 O O . HIS A 1 92 ? -7.940 7.684 -12.762 1.00 58.16 92 HIS A O 1
ATOM 748 N N . ASN A 1 93 ? -8.396 9.805 -12.148 1.00 56.41 93 ASN A N 1
ATOM 749 C CA . ASN A 1 93 ? -9.397 9.507 -11.113 1.00 56.41 93 ASN A CA 1
ATOM 750 C C . ASN A 1 93 ? -8.887 8.597 -9.974 1.00 56.41 93 ASN A C 1
ATOM 752 O O . ASN A 1 93 ? -9.363 7.479 -9.781 1.00 56.41 93 ASN A O 1
ATOM 756 N N . CYS A 1 94 ? -7.927 9.094 -9.191 1.00 66.19 94 CYS A N 1
ATOM 757 C CA . CYS A 1 94 ? -7.391 8.426 -8.003 1.00 66.19 94 CYS A CA 1
ATOM 758 C C . CYS A 1 94 ? -8.168 8.808 -6.729 1.00 66.19 94 CYS A C 1
ATOM 760 O O . CYS A 1 94 ? -7.701 9.580 -5.896 1.00 66.19 94 CYS A O 1
ATOM 762 N N . CYS A 1 95 ? -9.367 8.256 -6.556 1.00 67.94 95 CYS A N 1
ATOM 763 C CA . CYS A 1 95 ? -10.049 8.276 -5.263 1.00 67.94 95 CYS A CA 1
ATOM 764 C C . CYS A 1 95 ? -10.287 6.838 -4.812 1.00 67.94 95 CYS A C 1
ATOM 766 O O . CYS A 1 95 ? -10.880 6.040 -5.538 1.00 67.94 95 CYS A O 1
ATOM 768 N N . VAL A 1 96 ? -9.792 6.504 -3.624 1.00 77.06 96 VAL A N 1
ATOM 769 C CA . VAL A 1 96 ? -10.045 5.220 -2.979 1.00 77.06 96 VAL A CA 1
ATOM 770 C C . VAL A 1 96 ? -10.885 5.504 -1.752 1.00 77.06 96 VAL A C 1
ATOM 772 O O . VAL A 1 96 ? -10.437 6.192 -0.839 1.00 77.06 96 VAL A O 1
ATOM 775 N N . MET A 1 97 ? -12.098 4.967 -1.744 1.00 74.69 97 MET A N 1
ATOM 776 C CA . MET A 1 97 ? -12.920 4.905 -0.547 1.00 74.69 97 MET A CA 1
ATOM 777 C C . MET A 1 97 ? -13.025 3.447 -0.132 1.00 74.69 97 MET A C 1
ATOM 779 O O . MET A 1 97 ? -13.285 2.577 -0.964 1.00 74.69 97 MET A O 1
ATOM 783 N N . PHE A 1 98 ? -12.783 3.205 1.149 1.00 65.00 98 PHE A N 1
ATOM 784 C CA . PHE A 1 98 ? -13.165 1.962 1.795 1.00 65.00 98 PHE A CA 1
ATOM 785 C C . PHE A 1 98 ? -14.661 2.043 2.090 1.00 65.00 98 PHE A C 1
ATOM 787 O O . PHE A 1 98 ? -15.103 3.053 2.640 1.00 65.00 98 PHE A O 1
ATOM 794 N N . ALA A 1 99 ? -15.417 1.025 1.690 1.00 60.03 99 ALA A N 1
ATOM 795 C CA . ALA A 1 99 ? -16.808 0.843 2.089 1.00 60.03 99 ALA A CA 1
ATOM 796 C C . ALA A 1 99 ? -16.884 -0.244 3.161 1.00 60.03 99 ALA A C 1
ATOM 798 O O . ALA A 1 99 ? -16.084 -1.204 3.057 1.00 60.03 99 ALA A O 1
#

InterPro domains:
  IPR011043 Galactose oxidase/kelch, beta-propeller [SSF50965] (6-83)
  IPR052439 F-box/kelch-repeat domain-containing protein [PTHR46122] (2-97)

Radius of gyration: 14.01 Å; chains: 1; bounding box: 34×26×39 Å

Sequence (99 aa):
MLETSLNELRVYDINTNIWKKLGVVPVSANTTFGWGTAFKSMGDRLLVVGTSHSWHRKAIVYSCRPSPDVEEQHWEELKYWCTGSELPPFIHNCCVMFA

pLDDT: mean 78.15, std 13.74, range [40.38, 94.06]

Foldseek 3Di:
DPPLVQQWDWDQDPVVRDIFTQEHDPAHPVQQVNQDWFWDDDPQKIKIWGWDNDPVTAIWIWIFRTDSVDHYTDIDTDPVVRPDDGDDSDDPPRDDDDD

Secondary structure (DSSP, 8-state):
---TTS-EEEEEETTTTEEEEEEE-S--TTSSTTPPPEEEEETTEEEEEEE-SSTT--EEEEEE---TTSSSPPPEE-GGGGSSSPPPS--S-------